Protein AF-A0A2X1N929-F1 (afdb_monomer_lite)

Structure (mmCIF, N/CA/C/O backbone):
data_AF-A0A2X1N929-F1
#
_entry.id   AF-A0A2X1N929-F1
#
loop_
_atom_site.group_PDB
_atom_site.id
_atom_site.type_symbol
_atom_site.label_atom_id
_atom_site.label_alt_id
_atom_site.label_comp_id
_atom_site.label_asym_id
_atom_site.label_entity_id
_atom_site.label_seq_id
_atom_site.pdbx_PDB_ins_code
_atom_site.Cartn_x
_atom_site.Cartn_y
_atom_site.Cartn_z
_atom_site.occupancy
_atom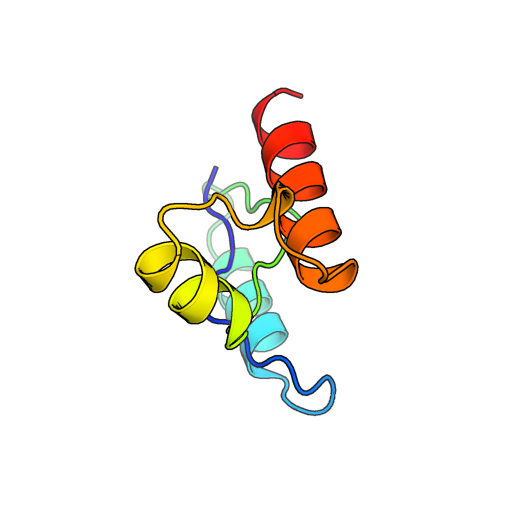_site.B_iso_or_equiv
_atom_site.auth_seq_id
_atom_site.auth_comp_id
_atom_site.auth_asym_id
_atom_site.auth_atom_id
_atom_site.pdbx_PDB_model_num
ATOM 1 N N . MET A 1 1 ? -9.588 7.228 7.794 1.00 80.88 1 MET A N 1
ATOM 2 C CA . MET A 1 1 ? -9.129 5.907 8.263 1.00 80.88 1 MET A CA 1
ATOM 3 C C . MET A 1 1 ? -7.630 5.796 8.029 1.00 80.88 1 MET A C 1
ATOM 5 O O . MET A 1 1 ? -7.217 6.009 6.892 1.00 80.88 1 MET A O 1
ATOM 9 N N . PRO A 1 2 ? -6.804 5.587 9.069 1.00 88.94 2 PRO A N 1
ATOM 10 C CA . PRO A 1 2 ? -5.375 5.307 8.905 1.00 88.94 2 PRO A CA 1
ATOM 11 C C . PRO A 1 2 ? -5.125 3.962 8.199 1.00 88.94 2 PRO A C 1
ATOM 13 O O . PRO A 1 2 ? -5.983 3.084 8.198 1.00 88.94 2 PRO A O 1
ATOM 16 N N . TRP A 1 3 ? -3.928 3.782 7.638 1.00 92.06 3 TRP A N 1
ATOM 17 C CA . TRP A 1 3 ? -3.425 2.508 7.107 1.00 92.06 3 TRP A CA 1
ATOM 18 C C . TRP A 1 3 ? -1.944 2.338 7.449 1.00 92.06 3 TRP A C 1
ATOM 20 O O . TRP A 1 3 ? -1.247 3.312 7.740 1.00 92.06 3 TRP A O 1
ATOM 30 N N . LEU A 1 4 ? -1.449 1.100 7.387 1.00 93.81 4 LEU A N 1
ATOM 31 C CA . LEU A 1 4 ? -0.030 0.813 7.591 1.00 93.81 4 LEU A CA 1
ATOM 32 C C . LEU A 1 4 ? 0.738 0.956 6.274 1.00 93.81 4 LEU A C 1
ATOM 34 O O . LEU A 1 4 ? 0.366 0.379 5.249 1.00 93.81 4 LEU A O 1
ATOM 38 N N . THR A 1 5 ? 1.833 1.708 6.317 1.00 92.19 5 THR 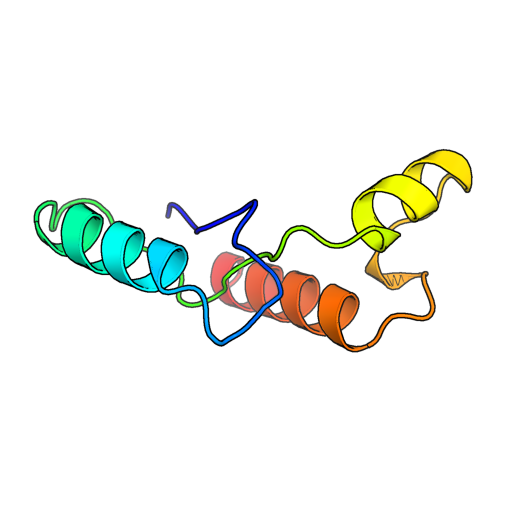A N 1
ATOM 39 C CA . THR A 1 5 ? 2.769 1.905 5.204 1.00 92.19 5 THR A CA 1
ATOM 40 C C . THR A 1 5 ? 4.197 1.613 5.658 1.00 92.19 5 THR A C 1
ATOM 42 O O . THR A 1 5 ? 4.443 1.454 6.852 1.00 92.19 5 THR A O 1
ATOM 45 N N . MET A 1 6 ? 5.133 1.518 4.712 1.00 90.31 6 MET A N 1
ATOM 46 C CA . MET A 1 6 ? 6.551 1.211 4.958 1.00 90.31 6 MET A CA 1
ATOM 47 C C . MET A 1 6 ? 6.784 -0.127 5.677 1.00 90.31 6 MET A C 1
ATOM 49 O O . MET A 1 6 ? 7.858 -0.370 6.217 1.00 90.31 6 MET A O 1
ATOM 53 N N . ALA A 1 7 ? 5.798 -1.026 5.661 1.00 89.88 7 ALA A N 1
ATOM 54 C CA . ALA A 1 7 ? 5.917 -2.308 6.334 1.00 89.88 7 ALA A CA 1
ATOM 55 C C . ALA A 1 7 ? 6.940 -3.210 5.612 1.00 89.88 7 ALA A C 1
ATOM 57 O O . ALA A 1 7 ? 6.945 -3.268 4.376 1.00 89.88 7 ALA A O 1
ATOM 58 N N . PRO A 1 8 ? 7.772 -3.972 6.339 1.00 87.50 8 PRO A N 1
ATOM 59 C CA . PRO A 1 8 ? 8.795 -4.817 5.737 1.00 87.50 8 PRO A CA 1
ATOM 60 C C . PRO A 1 8 ? 8.161 -5.842 4.796 1.00 87.50 8 PRO A C 1
ATOM 62 O O . PRO A 1 8 ? 7.139 -6.458 5.105 1.00 87.50 8 PRO A O 1
ATOM 65 N N . SER A 1 9 ? 8.760 -6.025 3.619 1.00 83.38 9 SER A N 1
ATOM 66 C CA . SER A 1 9 ? 8.276 -6.993 2.625 1.00 83.38 9 SER A CA 1
ATOM 67 C C . SER A 1 9 ? 8.604 -8.448 2.985 1.00 83.38 9 SER A C 1
ATOM 69 O O . SER A 1 9 ? 8.022 -9.361 2.395 1.00 83.38 9 SER A O 1
ATOM 71 N N . ASN A 1 10 ? 9.501 -8.663 3.955 1.00 86.50 10 ASN A N 1
ATOM 72 C CA . ASN A 1 10 ? 9.826 -9.971 4.507 1.00 86.50 10 ASN A CA 1
ATOM 73 C C . ASN A 1 10 ? 8.713 -10.432 5.473 1.00 86.50 10 ASN A C 1
ATOM 75 O O . ASN A 1 10 ? 8.536 -9.803 6.516 1.00 86.50 10 ASN A O 1
ATOM 79 N N . PRO A 1 11 ? 7.987 -11.527 5.175 1.00 74.75 11 PRO A N 1
ATOM 80 C CA . PRO A 1 11 ? 6.879 -12.000 6.008 1.00 74.75 11 PRO A CA 1
ATOM 81 C C . PRO A 1 11 ? 7.309 -12.524 7.386 1.00 74.75 11 PRO A C 1
ATOM 83 O O . PRO A 1 11 ? 6.455 -12.690 8.247 1.00 74.75 11 PRO A O 1
ATOM 86 N N . VAL A 1 12 ? 8.603 -12.787 7.599 1.00 79.56 12 VAL A N 1
ATOM 87 C CA . VAL A 1 12 ? 9.144 -13.226 8.898 1.00 79.56 12 VAL A CA 1
ATOM 88 C C . VAL A 1 12 ? 9.222 -12.067 9.903 1.00 79.56 12 VAL A C 1
ATOM 90 O O . VAL A 1 12 ? 9.290 -12.298 11.105 1.00 79.56 12 VAL A O 1
ATOM 93 N N . VAL A 1 13 ? 9.199 -10.815 9.431 1.00 85.69 13 VAL A N 1
ATOM 94 C CA . VAL A 1 13 ? 9.288 -9.632 10.296 1.00 85.69 13 VAL A CA 1
ATOM 95 C C . VAL A 1 13 ? 7.899 -9.249 10.809 1.00 85.69 13 VAL A C 1
ATOM 97 O O . VAL A 1 13 ? 6.975 -9.024 10.023 1.00 85.69 13 VAL A O 1
ATOM 100 N N . ASN A 1 14 ? 7.764 -9.158 12.133 1.00 86.69 14 ASN A N 1
ATOM 101 C CA . ASN A 1 14 ? 6.481 -9.018 12.824 1.00 86.69 14 ASN A CA 1
ATOM 102 C C . ASN A 1 14 ? 6.043 -7.563 13.088 1.00 86.69 14 ASN A C 1
ATOM 104 O O . ASN A 1 14 ? 4.922 -7.336 13.528 1.00 86.69 14 ASN A O 1
ATOM 108 N N . GLU A 1 15 ? 6.870 -6.571 12.750 1.00 89.06 15 GLU A N 1
ATOM 109 C CA . GLU A 1 15 ? 6.632 -5.139 13.019 1.00 89.06 15 GLU A CA 1
ATOM 110 C C . GLU A 1 15 ? 5.246 -4.643 12.569 1.00 89.06 15 GLU A C 1
ATOM 112 O O . GLU A 1 15 ? 4.591 -3.864 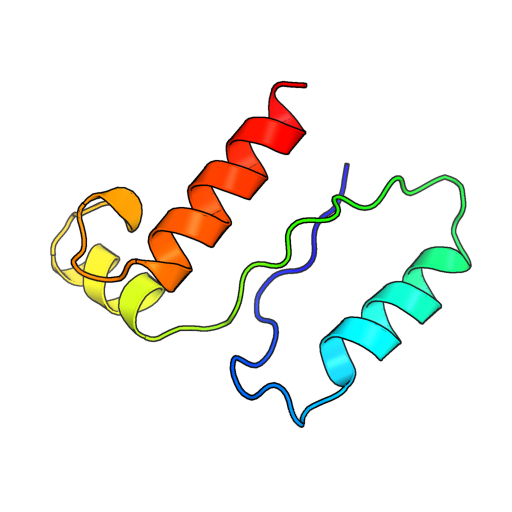13.254 1.00 89.06 15 GLU A O 1
ATOM 117 N N . ALA A 1 16 ? 4.754 -5.116 11.418 1.00 89.81 16 ALA A N 1
ATOM 118 C CA . ALA A 1 16 ? 3.434 -4.727 10.915 1.00 89.81 16 ALA A CA 1
ATOM 119 C C . ALA A 1 16 ? 2.277 -5.273 11.772 1.00 89.81 16 ALA A C 1
ATOM 121 O O . ALA A 1 16 ? 1.191 -4.694 11.778 1.00 89.81 16 ALA A O 1
ATOM 122 N N . ASN A 1 17 ? 2.483 -6.400 12.456 1.00 89.75 17 ASN A N 1
ATOM 123 C CA . ASN A 1 17 ? 1.511 -6.949 13.395 1.00 89.75 17 ASN A CA 1
ATOM 124 C C . ASN A 1 17 ? 1.601 -6.232 14.738 1.00 89.75 17 ASN A C 1
ATOM 126 O O . ASN A 1 17 ? 0.565 -5.819 15.240 1.00 89.75 17 ASN A O 1
ATOM 130 N N . GLU A 1 18 ? 2.808 -5.979 15.239 1.00 91.94 18 GLU A N 1
ATOM 131 C CA . GLU A 1 18 ? 3.030 -5.195 16.463 1.00 91.94 18 GLU A CA 1
ATOM 132 C C . GLU A 1 18 ? 2.415 -3.792 16.347 1.00 91.94 18 GLU A C 1
ATOM 134 O O . GLU A 1 18 ? 1.697 -3.344 17.238 1.00 91.94 18 GLU A O 1
ATOM 139 N N . ALA A 1 19 ? 2.586 -3.125 15.201 1.00 91.81 19 ALA A N 1
ATOM 140 C CA . ALA A 1 19 ? 1.947 -1.838 14.929 1.00 91.81 19 ALA A CA 1
ATOM 141 C C . ALA A 1 19 ? 0.411 -1.933 14.896 1.00 91.81 19 ALA A C 1
ATOM 143 O O . ALA A 1 19 ? -0.278 -1.017 15.344 1.00 91.81 19 ALA A O 1
ATOM 144 N N . ARG A 1 20 ? -0.142 -3.034 14.371 1.00 91.88 20 ARG A N 1
ATOM 145 C CA . ARG A 1 20 ? -1.594 -3.266 14.360 1.00 91.88 20 ARG A CA 1
ATOM 146 C C . ARG A 1 20 ? -2.132 -3.496 15.770 1.00 91.88 20 ARG A C 1
ATOM 148 O O . ARG A 1 20 ? -3.187 -2.962 16.090 1.00 91.88 20 ARG A O 1
ATOM 155 N N . GLU A 1 21 ? -1.425 -4.275 16.580 1.00 93.38 21 GLU A N 1
ATOM 156 C CA . GLU A 1 21 ? -1.775 -4.548 17.977 1.00 93.38 21 GLU A CA 1
ATOM 157 C C . GLU A 1 21 ? -1.746 -3.263 18.806 1.00 93.38 21 GLU A C 1
ATOM 159 O O . GLU A 1 21 ? -2.725 -2.959 19.480 1.00 93.38 21 GLU A O 1
ATOM 164 N N . TYR A 1 22 ? -0.700 -2.449 18.654 1.00 93.50 22 TYR A N 1
ATOM 165 C CA . TYR A 1 22 ? -0.607 -1.145 19.311 1.00 93.50 22 TYR A CA 1
ATOM 166 C C . TYR A 1 22 ? -1.762 -0.209 18.924 1.00 93.50 22 TYR A C 1
ATOM 168 O O . TYR A 1 22 ? -2.370 0.440 19.770 1.00 93.50 22 TYR A O 1
ATOM 176 N N . LEU A 1 23 ? -2.111 -0.146 17.635 1.00 92.75 23 LEU A N 1
ATOM 177 C CA . LEU A 1 23 ? -3.220 0.693 17.171 1.00 92.75 23 LEU A CA 1
ATOM 178 C C . LEU A 1 23 ? -4.594 0.173 17.618 1.00 92.75 23 LEU A C 1
ATOM 180 O O . LEU A 1 23 ? -5.523 0.971 17.728 1.00 92.75 23 LEU A O 1
ATOM 184 N N . ALA A 1 24 ? -4.726 -1.123 17.915 1.00 92.25 24 ALA A N 1
ATOM 185 C CA . ALA A 1 24 ? -5.966 -1.700 18.432 1.00 92.25 24 ALA A CA 1
ATOM 186 C C . ALA A 1 24 ? -6.324 -1.187 19.840 1.00 92.25 24 ALA A C 1
ATOM 188 O O . ALA A 1 24 ? -7.490 -1.252 20.228 1.00 92.25 24 ALA A O 1
ATOM 189 N N . GLU A 1 25 ? -5.364 -0.618 20.578 1.00 95.88 25 GLU A N 1
ATOM 190 C CA . GLU A 1 25 ? -5.610 0.060 21.859 1.00 95.88 25 GLU A CA 1
ATOM 191 C C . GLU A 1 25 ? -6.377 1.390 21.700 1.00 95.88 25 GLU A C 1
ATOM 193 O O . GLU A 1 25 ? -6.887 1.936 22.680 1.00 95.88 25 GLU A O 1
ATOM 198 N N . TYR A 1 26 ? -6.506 1.906 20.470 1.00 94.31 26 TYR A N 1
ATOM 199 C CA . TYR A 1 26 ? -7.163 3.175 20.151 1.00 94.31 26 TYR A CA 1
ATOM 200 C C . TYR A 1 26 ? -8.434 2.948 19.312 1.00 94.31 26 TYR A C 1
ATOM 202 O O . TYR A 1 26 ? -8.410 3.138 18.095 1.00 94.31 26 TYR A O 1
ATOM 210 N N . PRO A 1 27 ? -9.578 2.590 19.925 1.00 90.69 27 PRO A N 1
ATOM 211 C CA . PRO A 1 27 ? -10.799 2.207 19.205 1.00 90.69 27 PRO A CA 1
ATOM 212 C C . PRO A 1 27 ? -11.404 3.321 18.335 1.00 90.69 27 PRO A C 1
ATOM 214 O O . PRO A 1 27 ? -12.193 3.041 17.437 1.00 90.69 27 PRO A O 1
ATOM 217 N N . GLN A 1 28 ? -11.036 4.585 18.565 1.00 93.25 28 GLN A N 1
ATOM 218 C CA . GLN A 1 28 ? -11.398 5.715 17.702 1.00 93.25 28 GLN A CA 1
ATOM 219 C C . GLN A 1 28 ? -10.687 5.705 16.336 1.00 93.25 28 GLN A C 1
ATOM 221 O O . GLN A 1 28 ? -11.055 6.474 15.447 1.00 93.25 28 GLN A O 1
ATOM 226 N N . LEU A 1 29 ? -9.648 4.881 16.169 1.00 92.31 29 LEU A N 1
ATOM 227 C CA . LEU A 1 29 ? -8.912 4.721 14.921 1.00 92.31 29 LEU A CA 1
ATOM 228 C C . LEU A 1 29 ? -9.382 3.458 14.198 1.00 92.31 29 LEU A C 1
ATOM 230 O O . LEU A 1 29 ? -8.978 2.345 14.520 1.00 92.31 29 LEU A O 1
ATOM 234 N N . GLU A 1 30 ? -10.188 3.634 13.157 1.00 90.88 30 GLU A N 1
ATOM 235 C CA . GLU A 1 30 ? -10.539 2.536 12.257 1.00 90.88 30 GLU A CA 1
ATOM 236 C C . GLU A 1 30 ? -9.419 2.320 11.229 1.00 90.88 30 GLU A C 1
ATOM 238 O O . GLU A 1 30 ? -9.265 3.084 10.269 1.00 90.88 30 GLU A O 1
ATOM 243 N N . LEU A 1 31 ? -8.591 1.305 11.481 1.00 93.12 31 LEU A N 1
ATOM 244 C CA . LEU A 1 31 ? -7.456 0.948 10.635 1.00 93.12 31 LEU A CA 1
ATOM 245 C C . LEU A 1 31 ? -7.918 0.168 9.397 1.00 93.12 31 LEU A C 1
ATOM 247 O O . LEU A 1 31 ? -8.588 -0.860 9.510 1.00 93.12 31 LEU A O 1
ATOM 251 N N . LEU A 1 32 ? -7.483 0.615 8.219 1.00 94.50 32 LEU A N 1
ATOM 252 C CA . LEU A 1 32 ? -7.661 -0.127 6.972 1.00 94.50 32 LEU A CA 1
ATOM 253 C C . LEU A 1 32 ? -6.936 -1.482 7.032 1.00 94.50 32 LEU A C 1
ATOM 255 O O . LEU A 1 32 ? -5.863 -1.620 7.629 1.00 94.50 32 LEU A O 1
ATOM 259 N N . LYS A 1 33 ? -7.512 -2.502 6.390 1.00 91.56 33 LYS A N 1
ATOM 260 C CA . LYS A 1 33 ? -6.945 -3.862 6.356 1.00 91.56 33 LYS A CA 1
ATOM 261 C C . LYS A 1 33 ? -5.726 -3.925 5.445 1.00 91.56 33 LYS A C 1
ATOM 263 O O . LYS A 1 33 ? -4.833 -4.750 5.664 1.00 91.56 33 LYS A O 1
ATOM 268 N N . THR A 1 34 ? -5.685 -3.066 4.431 1.00 93.19 34 THR A N 1
ATOM 269 C CA . THR A 1 34 ? -4.574 -3.009 3.488 1.00 93.19 34 THR A CA 1
ATOM 270 C C . THR A 1 34 ? -3.283 -2.525 4.157 1.00 93.19 34 THR A C 1
ATOM 272 O O . THR A 1 34 ? -3.253 -1.526 4.873 1.00 93.19 34 THR A O 1
ATOM 275 N N . VAL A 1 35 ? -2.186 -3.233 3.875 1.00 93.00 35 VAL A N 1
ATOM 276 C CA . VAL A 1 35 ? -0.826 -2.875 4.298 1.00 93.00 35 VAL A CA 1
ATOM 277 C C . VAL A 1 35 ? 0.020 -2.610 3.061 1.00 93.00 35 VAL A C 1
ATOM 279 O O . VAL A 1 35 ? 0.207 -3.507 2.236 1.00 93.00 35 VAL A O 1
ATOM 282 N N . VAL A 1 36 ? 0.577 -1.406 2.962 1.00 94.25 36 VAL A N 1
ATOM 283 C CA . VAL A 1 36 ? 1.529 -1.040 1.908 1.00 94.25 36 VAL A CA 1
ATOM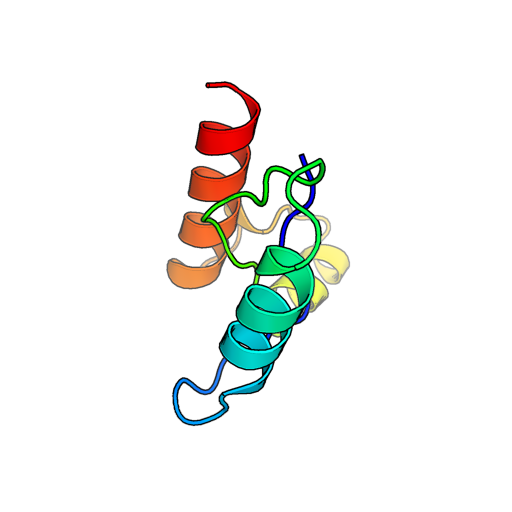 284 C C . VAL A 1 36 ? 2.939 -1.388 2.375 1.00 94.25 36 VAL A C 1
ATOM 286 O O . VAL A 1 36 ? 3.400 -0.923 3.422 1.00 94.25 36 VAL A O 1
ATOM 289 N N . ARG A 1 37 ? 3.626 -2.242 1.614 1.00 93.62 37 ARG A N 1
ATOM 290 C CA . ARG A 1 37 ? 4.969 -2.719 1.968 1.00 93.62 37 ARG A CA 1
ATOM 291 C C . ARG A 1 37 ? 6.040 -1.801 1.386 1.00 93.62 37 ARG A C 1
ATOM 293 O O . ARG A 1 37 ? 5.875 -1.298 0.277 1.00 93.62 37 ARG A O 1
ATOM 300 N N . ASP A 1 38 ? 7.173 -1.653 2.071 1.00 93.44 38 ASP A N 1
ATOM 301 C CA . ASP A 1 38 ? 8.347 -1.022 1.464 1.00 93.44 38 ASP A CA 1
ATOM 302 C C . ASP A 1 38 ? 8.897 -1.939 0.363 1.00 93.44 38 ASP A C 1
ATOM 304 O O . ASP A 1 38 ? 9.379 -3.056 0.599 1.00 93.44 38 ASP A O 1
ATOM 308 N N . ARG A 1 39 ? 8.751 -1.481 -0.880 1.00 93.44 39 ARG A N 1
ATOM 309 C CA . ARG A 1 39 ? 9.186 -2.178 -2.089 1.00 93.44 39 ARG A CA 1
ATOM 310 C C . ARG A 1 39 ? 9.947 -1.195 -2.957 1.00 93.44 39 ARG A C 1
ATOM 312 O O . ARG A 1 39 ? 9.489 -0.080 -3.186 1.00 93.44 39 ARG A O 1
ATOM 319 N N . LYS A 1 40 ? 11.049 -1.662 -3.546 1.00 93.56 40 LYS A N 1
ATOM 320 C CA . LYS A 1 40 ? 11.859 -0.883 -4.493 1.00 93.56 40 LYS A CA 1
ATOM 321 C C . LYS A 1 40 ? 11.019 -0.251 -5.613 1.00 93.56 40 LYS A C 1
ATOM 323 O O . LYS A 1 40 ? 11.275 0.883 -5.989 1.00 93.56 40 LYS A O 1
ATOM 328 N N . ILE A 1 41 ? 9.975 -0.945 -6.075 1.00 95.25 41 ILE A N 1
ATOM 329 C CA . ILE A 1 41 ? 9.134 -0.481 -7.183 1.00 95.25 41 ILE A CA 1
ATOM 330 C C . ILE A 1 41 ? 8.434 0.859 -6.912 1.00 95.25 41 ILE A C 1
ATOM 332 O O . ILE A 1 41 ? 8.227 1.618 -7.851 1.00 95.25 41 ILE A O 1
ATOM 336 N N . TYR A 1 42 ? 8.129 1.182 -5.646 1.00 93.25 42 TYR A N 1
ATOM 337 C CA . TYR A 1 42 ? 7.570 2.486 -5.271 1.00 93.25 42 TYR A CA 1
ATOM 338 C C . TYR A 1 42 ? 8.567 3.633 -5.499 1.00 93.25 42 TYR A C 1
ATOM 340 O O . TYR A 1 42 ? 8.151 4.762 -5.728 1.00 93.25 42 TYR A O 1
ATOM 348 N N . ARG A 1 43 ? 9.878 3.351 -5.458 1.00 93.81 43 ARG A N 1
ATOM 349 C CA . ARG A 1 43 ? 10.942 4.312 -5.787 1.00 93.81 43 ARG A CA 1
ATOM 350 C C . ARG A 1 43 ? 11.258 4.312 -7.282 1.00 93.81 43 ARG A C 1
ATOM 352 O O . ARG A 1 43 ? 11.408 5.378 -7.868 1.00 93.81 43 ARG A O 1
ATOM 359 N N . ASP A 1 44 ? 11.319 3.134 -7.900 1.00 94.56 44 ASP A N 1
ATOM 360 C CA . ASP A 1 44 ? 11.633 3.000 -9.329 1.00 94.56 44 ASP A CA 1
ATOM 361 C C . ASP A 1 44 ? 10.569 3.684 -10.211 1.00 94.56 44 ASP A C 1
ATOM 363 O O . ASP A 1 44 ? 10.914 4.381 -11.162 1.00 94.56 44 ASP A O 1
ATOM 367 N N . CYS A 1 45 ? 9.280 3.568 -9.865 1.00 95.00 45 CYS A N 1
ATOM 368 C CA . CYS A 1 45 ? 8.203 4.180 -10.648 1.00 95.00 45 CYS A CA 1
ATOM 369 C C . CYS A 1 45 ? 8.306 5.712 -10.702 1.00 95.00 45 CYS A C 1
ATOM 371 O O . CYS A 1 45 ? 8.027 6.311 -11.739 1.00 95.00 45 CYS A O 1
ATOM 373 N N . MET A 1 46 ? 8.785 6.343 -9.620 1.00 91.94 46 MET A N 1
ATOM 374 C CA . MET A 1 46 ? 8.999 7.790 -9.569 1.00 91.94 46 MET A CA 1
ATOM 375 C C . MET A 1 46 ? 10.066 8.235 -10.571 1.00 91.94 46 MET A C 1
ATOM 377 O O . MET A 1 46 ? 9.890 9.259 -11.225 1.00 91.94 46 MET A O 1
ATOM 381 N N . ALA A 1 47 ? 11.146 7.463 -10.719 1.00 93.00 47 ALA A N 1
ATOM 382 C CA . ALA A 1 47 ? 12.206 7.762 -11.680 1.00 93.00 47 ALA A CA 1
ATOM 383 C C . ALA A 1 47 ? 11.725 7.636 -13.137 1.00 93.00 47 ALA A C 1
ATOM 385 O O . ALA A 1 47 ? 12.198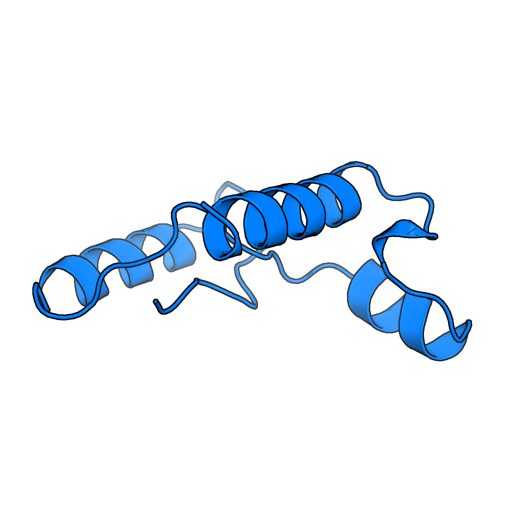 8.364 -14.005 1.00 93.00 47 ALA A O 1
ATOM 386 N N . GLU A 1 48 ? 10.765 6.745 -13.398 1.00 94.12 48 GLU A N 1
ATOM 387 C CA . GLU A 1 48 ? 10.155 6.557 -14.720 1.00 94.12 48 GLU A CA 1
ATOM 388 C C . GLU A 1 48 ? 8.968 7.498 -14.999 1.00 94.12 48 GLU A C 1
ATOM 390 O O . GLU A 1 48 ? 8.406 7.453 -16.093 1.00 94.12 48 GLU A O 1
ATOM 395 N N . GLY A 1 49 ? 8.564 8.338 -14.037 1.00 95.31 49 GLY A N 1
ATOM 396 C CA . GLY A 1 49 ? 7.374 9.188 -14.165 1.00 95.31 49 GLY A CA 1
ATOM 397 C C . GLY A 1 49 ? 6.061 8.399 -14.229 1.00 95.31 49 GLY A C 1
ATOM 398 O O . GLY A 1 49 ? 5.081 8.886 -14.789 1.00 95.31 49 GLY A O 1
ATOM 399 N N . LYS A 1 50 ? 6.049 7.181 -13.681 1.00 95.69 50 LYS A N 1
ATOM 400 C CA . LYS A 1 50 ? 4.920 6.245 -13.701 1.00 95.69 50 LYS A CA 1
ATOM 401 C C . LYS A 1 50 ? 4.309 6.071 -12.316 1.00 95.69 50 LYS A C 1
ATOM 403 O O . LYS A 1 50 ? 4.981 6.152 -11.284 1.00 95.69 50 LYS A O 1
ATOM 408 N N . GLY A 1 51 ? 3.029 5.735 -12.292 1.00 94.50 51 GLY A N 1
ATOM 409 C CA . GLY A 1 51 ? 2.360 5.172 -11.133 1.00 94.50 51 GLY A CA 1
ATOM 410 C C . GLY A 1 51 ? 2.748 3.709 -10.913 1.00 94.50 51 GLY A C 1
ATOM 411 O O . GLY A 1 51 ? 2.999 2.950 -11.843 1.00 94.50 51 GLY A O 1
ATOM 412 N N . VAL A 1 52 ? 2.715 3.267 -9.657 1.00 95.62 52 VAL A N 1
ATOM 413 C CA . VAL A 1 52 ? 3.018 1.877 -9.255 1.00 95.62 52 VAL A CA 1
ATOM 414 C C . VAL A 1 52 ? 2.158 0.854 -10.004 1.00 95.62 52 VAL A C 1
ATOM 416 O O . VAL A 1 52 ? 2.614 -0.242 -10.314 1.00 95.62 52 VAL A O 1
ATOM 419 N N . VAL A 1 53 ? 0.911 1.214 -10.320 1.00 95.88 53 VAL A N 1
ATOM 420 C CA . VAL A 1 53 ? -0.039 0.358 -11.049 1.00 95.88 53 VAL A CA 1
ATOM 421 C C . VAL A 1 53 ? 0.314 0.164 -12.530 1.00 95.88 53 VAL A C 1
ATOM 423 O O . VAL A 1 53 ? -0.206 -0.764 -13.160 1.00 95.88 53 VAL A O 1
ATOM 426 N N . GLU A 1 54 ? 1.188 1.015 -13.070 1.00 96.06 54 GLU A N 1
ATOM 427 C CA . GLU A 1 54 ? 1.722 0.963 -14.438 1.00 96.06 54 GLU A CA 1
ATOM 428 C C . GLU A 1 54 ? 3.040 0.176 -14.510 1.00 96.06 54 GLU A C 1
ATOM 430 O O . GLU A 1 54 ? 3.530 -0.119 -15.598 1.00 96.06 54 GLU A O 1
ATOM 435 N N . MET A 1 55 ? 3.605 -0.186 -13.355 1.00 95.62 55 MET A N 1
ATOM 436 C CA . MET A 1 55 ? 4.826 -0.977 -13.257 1.00 95.62 55 MET A CA 1
ATOM 437 C C . MET A 1 55 ? 4.532 -2.478 -13.310 1.00 95.62 55 MET A C 1
ATOM 439 O O . MET A 1 55 ? 3.471 -2.941 -12.881 1.00 95.62 55 MET A O 1
ATOM 443 N N . ASP A 1 56 ? 5.520 -3.261 -13.747 1.00 94.88 56 ASP A N 1
A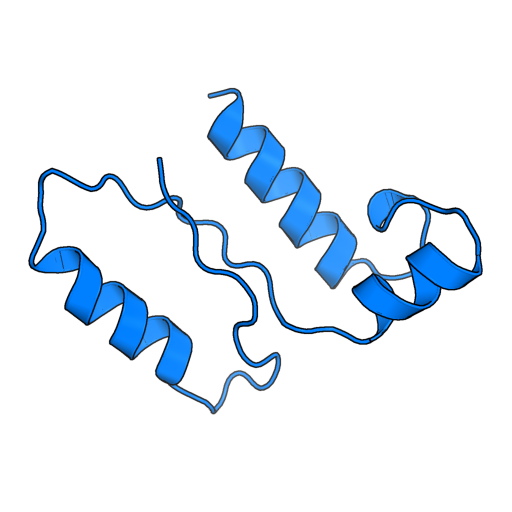TOM 444 C CA . ASP A 1 56 ? 5.450 -4.725 -13.738 1.00 94.88 56 ASP A CA 1
ATOM 445 C C . ASP A 1 56 ? 5.750 -5.297 -12.339 1.00 94.88 56 ASP A C 1
ATOM 447 O O . ASP A 1 56 ? 6.802 -5.872 -12.054 1.00 94.88 56 ASP A O 1
ATOM 451 N N . ASN A 1 57 ? 4.831 -5.055 -11.400 1.00 95.19 57 ASN A N 1
ATOM 452 C CA . ASN A 1 57 ? 4.903 -5.610 -10.052 1.00 95.19 57 ASN A CA 1
ATOM 453 C C . ASN A 1 57 ? 3.508 -5.926 -9.506 1.00 95.19 57 ASN A C 1
ATOM 455 O O . ASN A 1 57 ? 2.855 -5.090 -8.878 1.00 95.19 57 ASN A O 1
ATOM 459 N N . GLY A 1 58 ? 3.063 -7.170 -9.700 1.00 95.38 58 GLY A N 1
ATOM 460 C CA . GLY A 1 58 ? 1.723 -7.606 -9.294 1.00 95.38 58 GLY A CA 1
ATOM 461 C C . GLY A 1 58 ? 1.422 -7.430 -7.800 1.00 95.38 58 GLY A C 1
ATOM 462 O O . GLY A 1 58 ? 0.291 -7.112 -7.442 1.00 95.38 58 GLY A O 1
ATOM 463 N N . LYS A 1 59 ? 2.426 -7.566 -6.920 1.00 94.31 59 LYS A N 1
ATOM 464 C CA . LYS A 1 59 ? 2.238 -7.396 -5.468 1.00 94.31 59 LYS A CA 1
ATOM 465 C C . LYS A 1 59 ? 1.960 -5.939 -5.102 1.00 94.31 59 LYS A C 1
ATOM 467 O O . LYS A 1 59 ? 0.967 -5.666 -4.438 1.00 94.31 59 LYS A O 1
ATOM 472 N N . ALA A 1 60 ? 2.805 -5.012 -5.555 1.00 95.44 60 ALA A N 1
ATOM 473 C CA . ALA A 1 60 ? 2.628 -3.587 -5.272 1.00 95.44 60 ALA A CA 1
ATOM 474 C C . ALA A 1 60 ? 1.355 -3.030 -5.928 1.00 95.44 60 ALA A C 1
ATOM 476 O O . ALA A 1 60 ? 0.616 -2.262 -5.317 1.00 95.44 60 ALA A O 1
ATOM 477 N N . LYS A 1 61 ? 1.047 -3.485 -7.148 1.00 96.38 61 LYS A N 1
ATOM 478 C CA . LYS A 1 61 ? -0.206 -3.147 -7.828 1.00 96.38 61 LYS A CA 1
ATOM 479 C C . LYS A 1 61 ? -1.427 -3.599 -7.025 1.00 96.38 61 LYS A C 1
ATOM 481 O O . LYS A 1 61 ? -2.342 -2.804 -6.830 1.00 96.38 61 LYS A O 1
ATOM 486 N N . GLY A 1 62 ? -1.415 -4.836 -6.526 1.00 96.19 62 GLY A N 1
ATOM 487 C CA . GLY A 1 62 ? -2.485 -5.372 -5.686 1.00 96.19 62 GLY A CA 1
ATOM 488 C C . GLY A 1 62 ? -2.667 -4.594 -4.381 1.00 96.19 62 GLY A C 1
ATOM 489 O O . GLY A 1 62 ? -3.798 -4.290 -4.019 1.00 96.19 62 GLY A O 1
ATOM 490 N N . GLU A 1 63 ? -1.574 -4.211 -3.712 1.00 95.19 63 GLU A N 1
ATOM 491 C CA . GLU A 1 63 ? -1.619 -3.380 -2.497 1.00 95.19 63 GLU A CA 1
ATOM 492 C C . GLU A 1 63 ? -2.332 -2.045 -2.750 1.00 95.19 63 GLU A C 1
ATOM 494 O O . GLU A 1 63 ? -3.265 -1.703 -2.028 1.00 95.19 63 GLU A O 1
ATOM 499 N N . ILE A 1 64 ? -1.958 -1.318 -3.808 1.00 96.19 64 ILE A N 1
ATOM 500 C CA . ILE A 1 64 ? -2.587 -0.030 -4.136 1.00 96.19 64 ILE A CA 1
ATOM 501 C C . ILE A 1 64 ? -4.048 -0.199 -4.561 1.00 96.19 64 ILE A C 1
ATOM 503 O O . ILE A 1 64 ? -4.901 0.582 -4.145 1.00 96.19 64 ILE A O 1
ATOM 507 N N . GLN A 1 65 ? -4.373 -1.228 -5.345 1.00 95.81 65 GLN A N 1
ATOM 508 C CA . GLN A 1 65 ? -5.758 -1.492 -5.747 1.00 95.81 65 GLN A CA 1
ATOM 509 C C . GLN A 1 65 ? -6.657 -1.824 -4.549 1.00 95.81 65 GLN A C 1
ATOM 511 O O . GLN A 1 65 ? -7.783 -1.332 -4.480 1.00 95.81 65 GLN A O 1
ATOM 516 N N . MET A 1 66 ? -6.163 -2.623 -3.600 1.00 95.62 66 MET A N 1
ATOM 517 C CA . MET A 1 66 ? -6.892 -2.946 -2.371 1.00 95.62 66 MET A CA 1
ATOM 518 C C . MET A 1 66 ? -7.063 -1.721 -1.475 1.00 95.62 66 MET A C 1
ATOM 520 O O . MET A 1 66 ? -8.167 -1.494 -0.986 1.00 95.62 66 MET A O 1
ATOM 524 N N . LEU A 1 67 ? -6.027 -0.884 -1.350 1.00 95.44 67 LEU A N 1
ATOM 525 C CA . LEU A 1 67 ? -6.100 0.361 -0.584 1.00 95.44 67 LEU A CA 1
ATOM 526 C C . LEU A 1 67 ? -7.196 1.282 -1.128 1.00 95.44 67 LEU A C 1
ATOM 528 O O . LEU A 1 67 ? -8.033 1.764 -0.372 1.00 95.44 67 LEU A O 1
ATOM 532 N N . ILE A 1 68 ? -7.213 1.501 -2.445 1.00 95.31 68 ILE A N 1
ATOM 533 C CA . ILE A 1 68 ? -8.221 2.351 -3.088 1.00 95.31 68 ILE A CA 1
ATOM 534 C C . ILE A 1 68 ? -9.619 1.747 -2.951 1.00 95.31 68 ILE A C 1
ATOM 536 O O . ILE A 1 68 ? -10.573 2.474 -2.690 1.00 95.31 68 ILE A O 1
ATOM 540 N N . LYS A 1 69 ? -9.751 0.423 -3.080 1.00 95.31 69 LYS A N 1
ATOM 541 C CA . LYS A 1 69 ? -11.032 -0.259 -2.882 1.00 95.31 69 LYS A CA 1
ATOM 542 C C . LYS A 1 69 ? -11.568 -0.072 -1.462 1.00 95.31 69 LYS A C 1
ATOM 544 O O . LYS A 1 69 ? -12.763 0.136 -1.309 1.00 95.31 69 LYS A O 1
ATOM 549 N N . GLU A 1 70 ? -10.710 -0.153 -0.448 1.00 95.12 70 GLU A N 1
ATOM 550 C CA . GLU A 1 70 ? -11.102 0.084 0.946 1.00 95.12 70 GLU A CA 1
ATOM 551 C C . GLU A 1 70 ? -11.434 1.555 1.214 1.00 95.12 70 GLU A C 1
ATOM 553 O O . GLU A 1 70 ? -12.367 1.833 1.954 1.00 95.12 70 GLU A O 1
ATOM 558 N N . LEU A 1 71 ? -10.717 2.496 0.591 1.00 92.75 71 LEU A N 1
ATOM 559 C CA . LEU A 1 71 ? -10.964 3.932 0.753 1.00 92.75 71 LEU A CA 1
ATOM 560 C C . LEU A 1 71 ? -12.299 4.387 0.137 1.00 92.75 71 LEU A C 1
ATOM 562 O O . LEU A 1 71 ? -12.897 5.352 0.605 1.00 92.75 71 LEU A O 1
ATOM 566 N N . LEU A 1 72 ? -12.717 3.743 -0.955 1.00 93.75 72 LEU A N 1
ATOM 567 C CA . LEU A 1 72 ? -13.940 4.072 -1.695 1.00 93.75 72 LEU A CA 1
ATOM 568 C C . LEU A 1 72 ? -15.168 3.263 -1.245 1.00 93.75 72 LEU A C 1
ATOM 570 O O . LEU A 1 72 ? -16.248 3.471 -1.800 1.00 93.75 72 LEU A O 1
ATOM 574 N N . SER A 1 73 ? -14.994 2.319 -0.316 1.00 88.19 73 SER A N 1
ATOM 575 C CA . SER A 1 73 ? -16.082 1.525 0.266 1.00 88.19 73 SER A CA 1
ATOM 576 C C . SER A 1 73 ? -16.752 2.250 1.423 1.00 88.19 73 SER A C 1
ATOM 578 O O . SER A 1 73 ? -17.914 1.866 1.680 1.00 88.19 73 SER A O 1
#

Foldseek 3Di:
DAEAEQAAPDPVDCVRVVVVVVCVVPVVDDYQPQHHHDDCLCVVCVVVVHDSCPDPDPVNVVSVVSVVVRVVD

Organism: Escherichia coli (NCBI:txid562)

InterPro domains:
  IPR027417 P-loop containing nucleoside triphosphate hydrolase [G3DSA:3.40.50.300] (3-73)

Sequence (73 aa):
MPWLTMAPSNPVVNEANEAREYLAEYPQLELLKTVVRDRKIYRDCMAEGKGVVEMDNGKAKGEIQMLIKELLS

Radius of gyration: 13.42 Å; chains: 1; bounding box: 28×22×37 Å

Secondary structure (DSSP, 8-state):
---EEEE-S-TT--HHHHHHHHHHT-TT----S-EEE--THHHHHHHTT--GGGSS-HHHHHHHHHHHHHHT-

pLDDT: mean 92.4, std 4.01, range [74.75, 96.38]